Protein AF-A0A3N5LSL3-F1 (afdb_monomer)

Solvent-accessible surface area (backbone atoms only — not comparable to full-atom values): 6868 Å² total; per-residue (Å²): 138,86,82,89,80,89,82,87,78,85,76,91,86,83,80,84,69,86,73,71,85,80,78,77,79,73,72,84,70,73,90,58,75,39,97,84,76,50,77,76,65,104,60,88,40,74,45,76,45,81,63,61,72,44,38,73,90,46,54,85,79,21,33,92,95,42,24,46,51,70,36,56,83,88,49,100,47,26,48,47,56,55,47,50,56,57,54,71,69,44,84,77,53,52,80,68,46,79,46,101

pLDDT: mean 72.96, std 23.64, range [31.17, 96.38]

Secondary structure (DSSP, 8-state):
-----------------------S----------TTS-----S-B--EEE-----GGGTTT-BTTB-GGGS-SSSSS-HHHHHHHHHHTSTTB-PPEEE-

Sequence (100 aa):
MSHRSAVEHGSTSSGRGRLDPVLDGAARQPIALSADGTMTTESTLVPLILSGGFGTRLWPASRKRQPKQMLPLVDDRTMFRATIDRVAAIPGVTTPVIIG

Structure (mmCIF, N/CA/C/O backbone):
data_AF-A0A3N5LSL3-F1
#
_entry.id   AF-A0A3N5LSL3-F1
#
loop_
_atom_site.group_PDB
_atom_site.id
_atom_site.type_symbol
_atom_site.label_atom_id
_atom_site.label_alt_id
_atom_site.label_comp_id
_atom_site.label_asym_id
_atom_site.label_entity_id
_atom_site.label_seq_id
_atom_site.pdbx_PDB_ins_code
_atom_site.Cartn_x
_atom_site.Cartn_y
_atom_site.Cartn_z
_atom_site.occupancy
_atom_site.B_iso_or_equiv
_atom_site.auth_seq_id
_atom_site.auth_comp_id
_atom_site.auth_asym_id
_atom_site.auth_atom_id
_atom_site.pdbx_PDB_model_num
ATOM 1 N N . MET A 1 1 ? -15.519 60.879 42.117 1.00 39.50 1 MET A N 1
ATOM 2 C CA . MET A 1 1 ? -16.762 61.190 41.375 1.00 39.50 1 MET A CA 1
ATOM 3 C C . MET A 1 1 ? -16.515 60.750 39.936 1.00 39.50 1 MET A C 1
ATOM 5 O O . MET A 1 1 ? -15.745 61.404 39.261 1.00 39.50 1 MET A O 1
ATOM 9 N N . SER A 1 2 ? -16.739 59.486 39.582 1.00 41.75 2 SER A N 1
ATOM 10 C CA . SER A 1 2 ? -18.018 58.783 39.365 1.00 41.75 2 SER A CA 1
ATOM 11 C C . SER A 1 2 ? -18.666 59.108 38.014 1.00 41.75 2 SER A C 1
ATOM 13 O O . SER A 1 2 ? -18.796 60.275 37.669 1.00 41.75 2 SER A O 1
ATOM 15 N N . HIS A 1 3 ? -19.152 58.031 37.381 1.00 40.44 3 HIS A N 1
ATOM 16 C CA . HIS A 1 3 ? -20.009 57.891 36.189 1.00 40.44 3 HIS A CA 1
ATOM 17 C C . HIS A 1 3 ? -19.278 57.723 34.844 1.00 40.44 3 HIS A C 1
ATOM 19 O O . HIS A 1 3 ? -18.623 58.638 34.372 1.00 40.44 3 HIS A O 1
ATOM 25 N N . ARG A 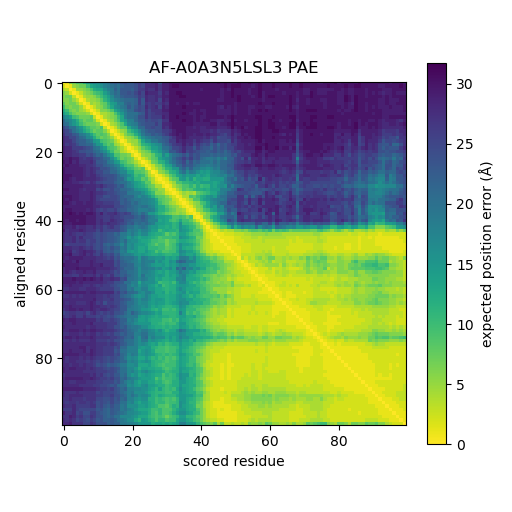1 4 ? -19.185 56.475 34.332 1.00 39.91 4 ARG A N 1
ATOM 26 C CA . ARG A 1 4 ? -20.178 55.734 33.489 1.00 39.91 4 ARG A CA 1
ATOM 27 C C . ARG A 1 4 ? -20.288 56.392 32.097 1.00 39.91 4 ARG A C 1
ATOM 29 O O . ARG A 1 4 ? -20.389 5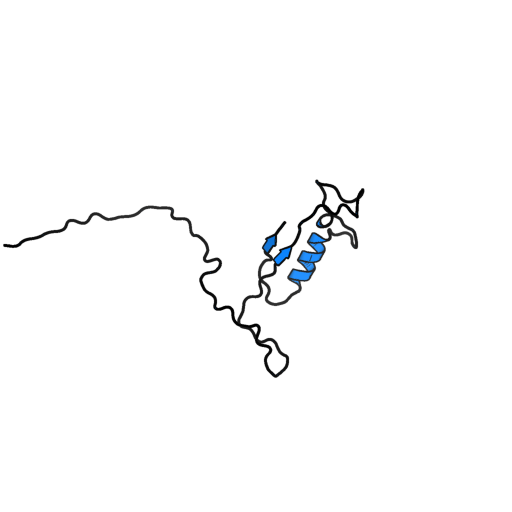7.599 32.025 1.00 39.91 4 ARG A O 1
ATOM 36 N N . SER A 1 5 ? -20.314 55.706 30.959 1.00 37.06 5 SER A N 1
ATOM 37 C CA . SER A 1 5 ? -20.893 54.401 30.656 1.00 37.06 5 SER A CA 1
ATOM 38 C C . SER A 1 5 ? -20.399 53.917 29.286 1.00 37.06 5 SER A C 1
ATOM 40 O O . SER A 1 5 ? -20.009 54.719 28.442 1.00 37.06 5 SER A O 1
ATOM 42 N N . ALA A 1 6 ? -20.475 52.606 29.081 1.00 39.41 6 ALA A N 1
ATOM 43 C CA . ALA A 1 6 ? -20.272 51.909 27.820 1.00 39.41 6 ALA A CA 1
ATOM 44 C C . ALA A 1 6 ? -21.275 52.323 26.726 1.00 39.41 6 ALA A C 1
ATOM 46 O O . ALA A 1 6 ? -22.429 52.620 27.035 1.00 39.41 6 ALA A O 1
ATOM 47 N N . VAL A 1 7 ? -20.851 52.217 25.462 1.00 46.28 7 VAL A N 1
ATOM 48 C CA . VAL A 1 7 ? -21.722 51.841 24.340 1.00 46.28 7 VAL A CA 1
ATOM 49 C C . VAL A 1 7 ? -20.980 50.806 23.501 1.00 46.28 7 VAL A C 1
ATOM 51 O O . VAL A 1 7 ? -19.925 51.069 22.929 1.00 46.28 7 VAL A O 1
ATOM 54 N N . GLU A 1 8 ? -21.551 49.609 23.496 1.00 35.12 8 GLU A N 1
ATOM 55 C CA . GLU A 1 8 ? -21.243 48.500 22.611 1.00 35.12 8 GLU A CA 1
ATOM 56 C C . GLU A 1 8 ? -21.798 48.776 21.211 1.00 35.12 8 GLU A C 1
ATOM 58 O O . GLU A 1 8 ? -22.942 49.207 21.063 1.00 35.12 8 GLU A O 1
ATOM 63 N N . HIS A 1 9 ? -21.046 48.391 20.185 1.00 38.75 9 HIS A N 1
ATOM 64 C CA . HIS A 1 9 ? -21.633 47.941 18.930 1.00 38.75 9 HIS A CA 1
ATOM 65 C C . HIS A 1 9 ? -21.028 46.579 18.573 1.00 38.75 9 HIS A C 1
ATOM 67 O O . HIS A 1 9 ? -19.848 46.471 18.243 1.00 38.75 9 HIS A O 1
ATOM 73 N N . GLY A 1 10 ? -21.863 45.535 18.661 1.00 31.17 10 GLY A N 1
ATOM 74 C CA . GLY A 1 10 ? -21.705 44.312 17.870 1.00 31.17 10 GLY A CA 1
ATOM 75 C C . GLY A 1 10 ? -21.784 44.641 16.370 1.00 31.17 10 GLY A C 1
ATOM 76 O O . GLY A 1 10 ? -22.047 45.770 15.982 1.00 31.17 10 GLY A O 1
ATOM 77 N N . SER A 1 11 ? -21.607 43.734 15.424 1.00 34.41 11 SER A N 1
ATOM 78 C CA . SER A 1 11 ? -21.692 42.285 15.435 1.00 34.41 11 SER A CA 1
ATOM 79 C C . SER A 1 11 ? -21.192 41.817 14.060 1.00 34.41 11 SER A C 1
ATOM 81 O O . SER A 1 11 ? -21.468 42.463 13.055 1.00 34.41 11 SER A O 1
ATOM 83 N N . THR A 1 12 ? -20.534 40.658 14.036 1.00 41.00 12 THR A N 1
ATOM 84 C CA . THR A 1 12 ? -20.579 39.632 12.971 1.00 41.00 12 THR A CA 1
ATOM 85 C C . THR A 1 12 ? -20.284 39.993 11.513 1.00 41.00 12 THR A C 1
ATOM 87 O O . THR A 1 12 ? -21.076 40.624 10.823 1.00 41.00 12 THR A O 1
ATOM 90 N N . SER A 1 13 ? -19.243 39.353 10.983 1.00 35.81 13 SER A N 1
ATOM 91 C CA . SER A 1 13 ? -19.257 38.424 9.830 1.00 35.81 13 SER A CA 1
ATOM 92 C C . SER A 1 13 ? -17.827 38.373 9.280 1.00 35.81 13 SER A C 1
ATOM 94 O O . SER A 1 13 ? -17.091 39.341 9.377 1.00 35.81 13 SER A O 1
ATOM 96 N N . SER A 1 14 ? -17.285 37.315 8.708 1.00 41.03 14 SER A N 1
ATOM 97 C CA . SER A 1 14 ? -17.697 35.953 8.413 1.00 41.03 14 SER A CA 1
ATOM 98 C C . SER A 1 14 ? -16.405 35.286 7.911 1.00 41.03 14 SER A C 1
ATOM 100 O O . SER A 1 14 ? -15.532 35.959 7.364 1.00 41.03 14 SER A O 1
ATOM 102 N N . GLY A 1 15 ? -16.271 33.974 8.089 1.00 42.41 15 GLY A N 1
ATOM 103 C CA . GLY A 1 15 ? -15.288 33.198 7.332 1.00 42.41 15 GLY A CA 1
ATOM 104 C C . GLY A 1 15 ? -13.961 32.900 8.025 1.00 42.41 15 GLY A C 1
ATOM 105 O O . GLY A 1 15 ? -12.928 32.850 7.365 1.00 42.41 15 GLY A O 1
ATOM 106 N N . ARG A 1 16 ? -13.955 32.611 9.332 1.00 38.94 16 ARG A N 1
ATOM 107 C CA . ARG A 1 16 ? -12.899 31.744 9.874 1.00 38.94 16 ARG A CA 1
ATOM 108 C C . ARG A 1 16 ? -13.323 30.318 9.527 1.00 38.94 16 ARG A C 1
ATOM 110 O O . ARG A 1 16 ? -14.220 29.772 10.164 1.00 38.94 16 ARG A O 1
ATOM 117 N N . GLY A 1 17 ? -12.796 29.826 8.403 1.00 35.22 17 GLY A N 1
ATOM 118 C CA . GLY A 1 17 ? -13.130 28.530 7.825 1.00 35.22 17 GLY A CA 1
ATOM 119 C C . GLY A 1 17 ? -13.168 27.459 8.900 1.00 35.22 17 GLY A C 1
ATOM 120 O O . GLY A 1 17 ? -12.347 27.471 9.805 1.00 35.22 17 GLY A O 1
ATOM 121 N N . ARG A 1 18 ? -14.162 26.580 8.820 1.00 43.69 18 ARG A N 1
ATOM 122 C CA . ARG A 1 18 ? -14.269 25.367 9.620 1.00 43.69 18 ARG A CA 1
ATOM 123 C C . ARG A 1 18 ? -13.019 24.530 9.351 1.00 43.69 18 ARG A C 1
ATOM 125 O O . ARG A 1 18 ? -12.963 23.783 8.387 1.00 43.69 18 ARG A O 1
ATOM 132 N N . LEU A 1 19 ? -11.986 24.737 10.154 1.00 36.09 19 LEU A N 1
ATOM 133 C CA . LEU A 1 19 ? -10.936 23.763 10.331 1.00 36.09 19 LEU A CA 1
ATOM 134 C C . LEU A 1 19 ? -11.596 22.606 11.068 1.00 36.09 19 LEU A C 1
ATOM 136 O O . LEU A 1 19 ? -12.006 22.734 12.222 1.00 36.09 19 LEU A O 1
ATOM 140 N N . ASP A 1 20 ? -11.829 21.536 10.312 1.00 44.00 20 ASP A N 1
ATOM 141 C CA . ASP A 1 20 ? -12.295 20.270 10.847 1.00 44.00 20 ASP A CA 1
ATOM 142 C C . ASP A 1 20 ? -11.405 19.913 12.047 1.00 44.00 20 ASP A C 1
ATOM 144 O O . ASP A 1 20 ? -10.188 20.120 11.971 1.00 44.00 20 ASP A O 1
ATOM 148 N N . PRO A 1 21 ? -11.970 19.418 13.162 1.00 41.44 21 PRO A N 1
ATOM 149 C CA . PRO A 1 21 ? -11.211 19.016 14.341 1.00 41.44 21 PRO A CA 1
ATOM 150 C C . PRO A 1 21 ? -10.448 17.721 14.036 1.00 41.44 21 PRO A C 1
ATOM 152 O O . PRO A 1 21 ? -10.735 16.646 14.556 1.00 41.44 21 PRO A O 1
ATOM 155 N N . VAL A 1 22 ? -9.474 17.810 13.139 1.00 50.72 22 VAL A N 1
ATOM 156 C CA . VAL A 1 22 ? -8.455 16.800 12.934 1.00 50.72 22 VAL A CA 1
ATOM 157 C C . VAL A 1 22 ? -7.473 17.001 14.086 1.00 50.72 22 VAL A C 1
ATOM 159 O O . VAL A 1 22 ? -6.624 17.885 14.079 1.00 50.72 22 VAL A O 1
ATOM 162 N N . LEU A 1 23 ? -7.629 16.149 15.099 1.00 51.78 23 LEU A N 1
ATOM 163 C CA . LEU A 1 23 ? -6.644 15.875 16.148 1.00 51.78 23 LEU A CA 1
ATOM 164 C C . LEU A 1 23 ? -6.567 16.892 17.301 1.00 51.78 23 LEU A C 1
ATOM 166 O O . LEU A 1 23 ? -5.470 17.257 17.718 1.00 51.78 23 LEU A O 1
ATOM 170 N N . ASP A 1 24 ? -7.704 17.274 17.890 1.00 45.91 24 ASP A N 1
ATOM 171 C CA . ASP A 1 24 ? -7.676 17.803 19.259 1.00 45.91 24 ASP A CA 1
ATOM 172 C C . ASP A 1 24 ? -7.703 16.632 20.257 1.00 45.91 24 ASP A C 1
ATOM 174 O O . ASP A 1 24 ? -8.719 15.968 20.456 1.00 45.91 24 ASP A O 1
ATOM 178 N N . GLY A 1 25 ? -6.537 16.317 20.819 1.00 47.44 25 GLY A N 1
ATOM 179 C CA . GLY A 1 25 ? -6.430 15.755 22.166 1.00 47.44 25 GLY A CA 1
ATOM 180 C C . GLY A 1 25 ? -7.066 14.396 22.475 1.00 47.44 25 GLY A C 1
ATOM 181 O O . GLY A 1 25 ? -7.240 14.105 23.657 1.00 47.44 25 GLY A O 1
ATOM 182 N N . ALA A 1 26 ? -7.379 13.535 21.498 1.00 47.94 26 ALA A N 1
ATOM 183 C CA . ALA A 1 26 ? -7.703 12.142 21.807 1.00 47.94 26 ALA A CA 1
ATOM 184 C C . ALA A 1 26 ? -6.485 11.523 22.504 1.00 47.94 26 ALA A C 1
ATOM 186 O O . ALA A 1 26 ? -5.437 11.317 21.883 1.00 47.94 26 ALA A O 1
ATOM 187 N N . ALA A 1 27 ? -6.609 11.309 23.817 1.00 44.81 27 ALA A N 1
ATOM 188 C CA . ALA A 1 27 ? -5.640 10.599 24.629 1.00 44.81 27 ALA A CA 1
ATOM 189 C C . ALA A 1 27 ? -5.119 9.415 23.813 1.00 44.81 27 ALA A C 1
ATOM 191 O O . ALA A 1 27 ? -5.914 8.642 23.279 1.00 44.81 27 ALA A O 1
ATOM 192 N N . ARG A 1 28 ? -3.795 9.318 23.653 1.00 48.44 28 ARG A N 1
ATOM 193 C CA . ARG A 1 28 ? -3.154 8.160 23.030 1.00 48.44 28 ARG A CA 1
ATOM 194 C C . ARG A 1 28 ? -3.463 6.962 23.918 1.00 48.44 28 ARG A C 1
ATOM 196 O O . ARG A 1 28 ? -2.680 6.658 24.815 1.00 48.44 28 ARG A O 1
ATOM 203 N N . GLN A 1 29 ? -4.627 6.350 23.724 1.00 53.22 29 GLN A N 1
ATOM 204 C CA . GLN A 1 29 ? -4.984 5.139 24.429 1.00 53.22 29 GLN A CA 1
ATOM 205 C C . GLN A 1 29 ? -3.934 4.116 24.005 1.00 53.22 29 GLN A C 1
ATOM 207 O O . GLN A 1 29 ? -3.754 3.898 22.799 1.00 53.22 29 GLN A O 1
ATOM 212 N N . PRO A 1 30 ? -3.163 3.554 24.950 1.00 51.81 30 PRO A N 1
ATOM 213 C CA . PRO A 1 30 ? -2.296 2.441 24.627 1.00 51.81 30 PRO A CA 1
ATOM 214 C C . PRO A 1 30 ? -3.163 1.377 23.960 1.00 51.81 30 PRO A C 1
ATOM 216 O O . PRO A 1 30 ? -4.308 1.173 24.366 1.00 51.81 30 PRO A O 1
ATOM 219 N N . ILE A 1 31 ? -2.630 0.707 22.942 1.00 60.94 31 ILE A N 1
ATOM 220 C CA . ILE A 1 31 ? -3.282 -0.462 22.355 1.00 60.94 31 ILE A CA 1
ATOM 221 C C . ILE A 1 31 ? -3.242 -1.544 23.442 1.00 60.94 31 ILE A C 1
ATOM 223 O O . ILE A 1 31 ? -2.272 -2.291 23.557 1.00 60.94 31 ILE A O 1
ATOM 227 N N . ALA A 1 32 ? -4.225 -1.531 24.339 1.00 51.59 32 ALA A N 1
ATOM 228 C CA . ALA A 1 32 ? -4.308 -2.463 25.444 1.00 51.59 32 ALA A CA 1
ATOM 229 C C . ALA A 1 32 ? -4.754 -3.808 24.871 1.00 51.59 32 ALA A C 1
ATOM 231 O O . ALA A 1 32 ? -5.861 -3.945 24.350 1.00 51.59 32 ALA A O 1
ATOM 232 N N . LEU A 1 33 ? -3.865 -4.796 24.933 1.00 52.75 33 LEU A N 1
ATOM 233 C CA . LEU A 1 33 ? -4.225 -6.185 24.699 1.00 52.75 33 LEU A CA 1
ATOM 234 C C . LEU A 1 33 ? -5.041 -6.645 25.916 1.00 52.75 33 LEU A C 1
ATOM 236 O O . LEU A 1 33 ? -4.477 -6.788 27.002 1.00 52.75 33 LEU A O 1
ATOM 240 N N . SER A 1 34 ? -6.358 -6.823 25.770 1.00 55.97 34 SER A N 1
ATOM 241 C CA . SER A 1 34 ? -7.176 -7.386 26.852 1.00 55.97 34 SER A CA 1
ATOM 242 C C . SER A 1 34 ? -6.712 -8.817 27.149 1.00 55.97 34 SER A C 1
ATOM 244 O O . SER A 1 34 ? -6.284 -9.531 26.240 1.00 55.97 34 SER A O 1
ATOM 246 N N . ALA A 1 35 ? -6.786 -9.231 28.419 1.00 58.06 35 ALA A N 1
ATOM 247 C CA . ALA A 1 35 ? -6.250 -10.504 28.923 1.00 58.06 35 ALA A CA 1
ATOM 248 C C . ALA A 1 35 ? -6.740 -11.752 28.155 1.00 58.06 35 ALA A C 1
ATOM 250 O O . ALA A 1 35 ? -6.047 -12.766 28.130 1.00 58.06 35 ALA A O 1
ATOM 251 N N . ASP A 1 36 ? -7.878 -11.639 27.467 1.00 65.12 36 ASP A N 1
ATOM 252 C CA . ASP A 1 36 ? -8.523 -12.711 26.703 1.00 65.12 36 ASP A CA 1
ATOM 253 C C . ASP A 1 36 ? -8.031 -12.799 25.240 1.00 65.12 36 ASP A C 1
ATOM 255 O O . ASP A 1 36 ? -8.576 -13.546 24.430 1.00 65.12 36 ASP A O 1
ATOM 259 N N . GLY A 1 37 ? -7.019 -12.010 24.857 1.00 59.66 37 GLY A N 1
ATOM 260 C CA . GLY A 1 37 ? -6.482 -11.962 23.490 1.00 59.66 37 GLY A CA 1
ATOM 261 C C . GLY A 1 37 ? -7.356 -11.192 22.490 1.00 59.66 37 GLY A C 1
ATOM 262 O O . GLY A 1 37 ? -6.969 -11.023 21.334 1.00 59.66 37 GLY A O 1
ATOM 263 N N . THR A 1 38 ? -8.511 -10.679 22.920 1.00 51.56 38 THR A N 1
ATOM 264 C CA . THR A 1 38 ? -9.387 -9.818 22.118 1.00 51.56 38 THR A CA 1
ATOM 265 C C . THR A 1 38 ? -8.992 -8.349 22.259 1.00 51.56 38 THR A C 1
ATOM 267 O O . THR A 1 38 ? -9.028 -7.793 23.354 1.00 51.56 38 THR A O 1
ATOM 270 N N . MET A 1 39 ? -8.662 -7.682 21.151 1.00 49.88 39 MET A N 1
ATOM 271 C CA . MET A 1 39 ? -8.513 -6.223 21.115 1.00 49.88 39 MET A CA 1
ATOM 272 C C . MET A 1 39 ? -9.894 -5.557 21.194 1.00 49.88 39 MET A C 1
ATOM 274 O O . MET A 1 39 ? -10.559 -5.368 20.179 1.00 49.88 39 MET A O 1
ATOM 278 N N . THR A 1 40 ? -10.340 -5.195 22.395 1.00 49.88 40 THR A N 1
ATOM 279 C CA . THR A 1 40 ? -11.471 -4.277 22.578 1.00 49.88 40 THR A CA 1
ATOM 280 C C . THR A 1 40 ? -10.917 -2.865 22.651 1.00 49.88 40 THR A C 1
ATOM 282 O O . THR A 1 40 ? -10.293 -2.492 23.644 1.00 49.88 40 THR A O 1
ATOM 285 N N . THR A 1 41 ? -11.101 -2.070 21.602 1.00 55.34 41 THR A N 1
ATOM 286 C CA . THR A 1 41 ? -10.738 -0.656 21.648 1.00 55.34 41 THR A CA 1
ATOM 287 C C . THR A 1 41 ? -11.877 0.168 21.068 1.00 55.34 41 THR A C 1
ATOM 289 O O . THR A 1 41 ? -12.153 0.097 19.876 1.00 55.34 41 THR A O 1
ATOM 292 N N . GLU A 1 42 ? -12.510 0.984 21.912 1.00 64.62 42 GLU A N 1
ATOM 293 C CA . GLU A 1 42 ? -13.266 2.179 21.508 1.00 64.62 42 GLU A CA 1
ATOM 294 C C . GLU A 1 42 ? -12.274 3.204 20.923 1.00 64.62 42 GLU A C 1
ATOM 296 O O . GLU A 1 42 ? -11.995 4.260 21.491 1.00 64.62 42 GLU A O 1
ATOM 301 N N . SER A 1 43 ? -11.581 2.838 19.847 1.00 70.44 43 SER A N 1
ATOM 302 C CA . SER A 1 43 ? -10.628 3.702 19.160 1.00 70.44 43 SER A CA 1
ATOM 303 C C . SER A 1 43 ? -10.752 3.493 17.671 1.00 70.44 43 SER A C 1
ATOM 305 O O . SER A 1 43 ? -10.586 2.395 17.145 1.00 70.44 43 SER A O 1
ATOM 307 N N . THR A 1 44 ? -11.039 4.598 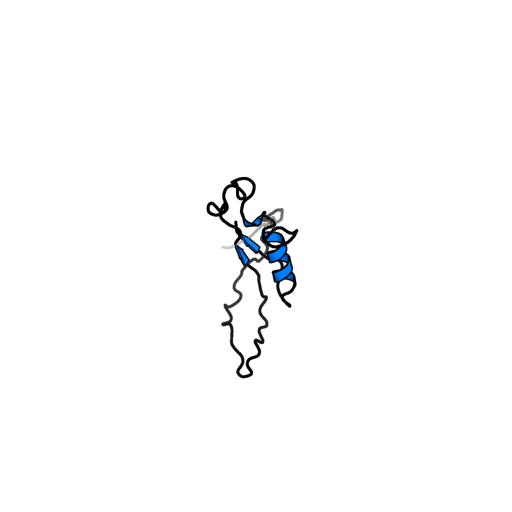17.001 1.00 85.50 44 THR A N 1
ATOM 308 C CA . THR A 1 44 ? -11.136 4.699 15.556 1.00 85.50 44 THR A CA 1
ATOM 309 C C . THR A 1 44 ? -9.836 4.241 14.895 1.00 85.50 44 THR A C 1
ATOM 311 O O . THR A 1 44 ? -8.775 4.826 15.123 1.00 85.50 44 THR A O 1
ATOM 314 N N . LEU A 1 45 ? -9.913 3.215 14.045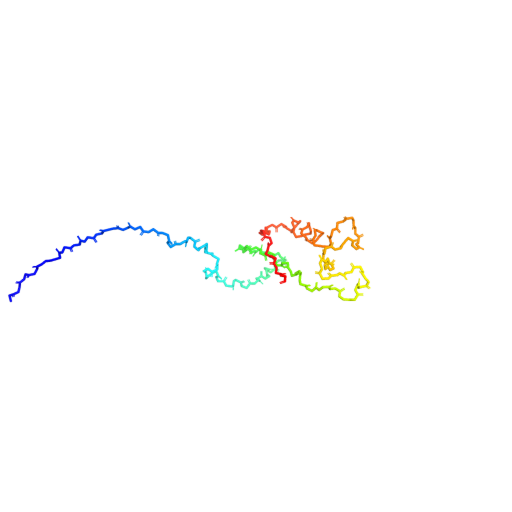 1.00 90.00 45 LEU A N 1
ATOM 315 C CA . LEU A 1 45 ? -8.768 2.712 13.290 1.00 90.00 45 LEU A CA 1
ATOM 316 C C . LEU A 1 45 ? -8.611 3.515 11.991 1.00 90.00 45 LEU A C 1
ATOM 318 O O . LEU A 1 45 ? -9.444 3.420 11.092 1.00 90.00 45 LEU A O 1
ATOM 322 N N . VAL A 1 46 ? -7.540 4.305 11.880 1.00 94.25 46 VAL A N 1
ATOM 323 C CA . VAL A 1 46 ? -7.284 5.171 10.713 1.00 94.25 46 VAL A CA 1
ATOM 324 C C . VAL A 1 46 ? -6.177 4.577 9.834 1.00 94.25 46 VAL A C 1
ATOM 326 O O . VAL A 1 46 ? -5.019 4.552 10.258 1.00 94.25 46 VAL A O 1
ATOM 329 N N . PRO A 1 47 ? -6.473 4.109 8.605 1.00 95.44 47 PRO A N 1
ATOM 330 C CA . PRO A 1 47 ? -5.453 3.555 7.721 1.00 95.44 47 PRO A CA 1
ATOM 331 C C . PRO A 1 47 ? -4.563 4.638 7.109 1.00 95.44 47 PRO A C 1
ATOM 333 O O . PRO A 1 47 ? -5.054 5.654 6.615 1.00 95.44 47 PRO A O 1
ATOM 336 N N . LEU A 1 48 ? -3.259 4.364 7.046 1.00 96.12 48 LEU A N 1
ATOM 337 C CA . LEU A 1 48 ? -2.273 5.204 6.368 1.00 96.12 48 LEU A CA 1
ATOM 338 C C . LEU A 1 48 ? -1.636 4.434 5.206 1.00 96.12 48 LEU A C 1
ATOM 340 O O . LEU A 1 48 ? -0.910 3.463 5.419 1.00 96.12 48 LEU A O 1
ATOM 344 N N . ILE A 1 49 ? -1.893 4.864 3.970 1.00 95.50 49 ILE A N 1
ATOM 345 C CA . ILE A 1 49 ? -1.319 4.257 2.765 1.00 95.50 49 ILE A CA 1
ATOM 346 C C . ILE A 1 49 ? -0.124 5.093 2.308 1.00 95.50 49 ILE A C 1
ATOM 348 O O . ILE A 1 49 ? -0.276 6.195 1.783 1.00 95.50 49 ILE A O 1
ATOM 352 N N . LEU A 1 50 ? 1.076 4.536 2.471 1.00 94.50 50 LEU A N 1
ATOM 353 C CA . LEU A 1 50 ? 2.318 5.122 1.970 1.00 94.50 50 LEU A CA 1
ATOM 354 C C . LEU A 1 50 ? 2.532 4.703 0.508 1.00 94.50 50 LEU A C 1
ATOM 356 O O . LEU A 1 50 ? 2.730 3.528 0.201 1.00 94.50 50 LEU A O 1
ATOM 360 N N . SER A 1 51 ? 2.494 5.670 -0.399 1.00 90.88 51 SER A N 1
ATOM 361 C CA . SER A 1 51 ? 2.469 5.479 -1.855 1.00 90.88 51 SER A CA 1
ATOM 362 C C . SER A 1 51 ? 3.587 6.232 -2.591 1.00 90.88 51 SER A C 1
ATOM 364 O O . SER A 1 51 ? 3.441 6.596 -3.756 1.00 90.88 51 SER A O 1
ATOM 366 N N . GLY A 1 52 ? 4.726 6.427 -1.924 1.00 87.12 52 GLY A N 1
ATOM 367 C CA . GLY A 1 52 ? 5.884 7.127 -2.478 1.00 87.12 52 GLY A CA 1
ATOM 368 C C . GLY A 1 52 ? 6.828 6.270 -3.334 1.00 87.12 52 GLY A C 1
ATOM 369 O O . GLY A 1 52 ? 6.865 5.035 -3.271 1.00 87.12 52 GLY A O 1
ATOM 370 N N . GLY A 1 53 ? 7.664 6.967 -4.108 1.00 87.31 53 GLY A N 1
ATOM 371 C CA . GLY A 1 53 ? 8.768 6.403 -4.890 1.00 87.31 53 GLY A CA 1
ATOM 372 C C . GLY A 1 53 ? 8.408 5.989 -6.323 1.00 87.31 53 GLY A C 1
ATOM 373 O O . GLY A 1 53 ? 7.310 5.530 -6.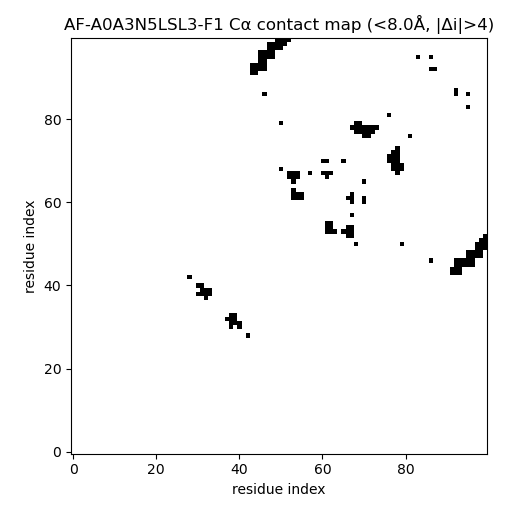622 1.00 87.31 53 GLY A O 1
ATOM 374 N N . PHE A 1 54 ? 9.384 6.110 -7.230 1.00 84.56 54 PHE A N 1
ATOM 375 C CA . PHE A 1 54 ? 9.208 5.839 -8.667 1.00 84.56 54 PHE A CA 1
ATOM 376 C C . PHE A 1 54 ? 9.567 4.414 -9.098 1.00 84.56 54 PHE A C 1
ATOM 378 O O . PHE A 1 54 ? 9.569 4.133 -10.291 1.00 84.56 54 PHE A O 1
ATOM 385 N N . GLY A 1 55 ? 9.914 3.515 -8.171 1.00 85.94 55 GLY A N 1
ATOM 386 C CA . GLY A 1 55 ? 10.187 2.108 -8.488 1.00 85.94 55 GLY A CA 1
ATOM 387 C C . GLY A 1 55 ? 11.321 1.881 -9.496 1.00 85.94 55 GLY A C 1
ATOM 388 O O . GLY A 1 55 ? 11.138 1.136 -10.450 1.00 85.94 55 GLY A O 1
ATOM 389 N N . THR A 1 56 ? 12.495 2.492 -9.298 1.00 89.00 56 THR A N 1
ATOM 390 C CA . THR A 1 56 ? 13.625 2.426 -10.254 1.00 89.00 56 THR A CA 1
ATOM 391 C C . THR A 1 56 ? 14.128 1.010 -10.548 1.00 89.00 56 THR A C 1
ATOM 393 O O . THR A 1 56 ? 14.618 0.760 -11.642 1.00 89.00 56 THR A O 1
ATOM 396 N N . ARG A 1 57 ? 13.949 0.064 -9.617 1.00 93.12 57 ARG A N 1
ATOM 397 C CA . ARG A 1 57 ? 14.275 -1.363 -9.810 1.00 93.12 57 ARG A CA 1
ATOM 398 C C . ARG A 1 57 ? 13.368 -2.076 -10.818 1.00 93.12 57 ARG A C 1
ATOM 400 O O . ARG A 1 57 ? 13.732 -3.135 -11.303 1.00 93.12 57 ARG A O 1
ATOM 407 N N . LEU A 1 58 ? 12.195 -1.511 -11.103 1.00 91.31 58 LEU A N 1
ATOM 408 C CA . LEU A 1 58 ? 11.226 -2.033 -12.070 1.00 91.31 58 LEU A CA 1
ATOM 409 C C . LEU A 1 58 ? 11.272 -1.263 -13.391 1.00 91.31 58 LEU A C 1
ATOM 411 O O . LEU A 1 58 ? 10.339 -1.322 -14.185 1.00 91.31 58 LEU A O 1
ATOM 415 N N . TRP A 1 59 ? 12.328 -0.494 -13.637 1.00 90.19 59 TRP A N 1
ATOM 416 C CA . TRP A 1 59 ? 12.564 0.063 -14.960 1.00 90.19 59 TRP A CA 1
ATOM 417 C C . TRP A 1 59 ? 12.787 -1.092 -15.960 1.00 90.19 59 TRP A C 1
ATOM 419 O O . TRP A 1 59 ? 13.492 -2.037 -15.613 1.00 90.19 59 TRP A O 1
ATOM 429 N N . PRO A 1 60 ? 12.216 -1.071 -17.179 1.00 91.81 60 PRO A N 1
ATOM 430 C CA . PRO A 1 60 ? 11.534 0.040 -17.845 1.00 91.81 60 PRO A CA 1
ATOM 431 C C . PRO A 1 60 ? 10.039 0.178 -17.544 1.00 91.81 60 PRO A C 1
ATOM 433 O O . PRO A 1 60 ? 9.448 1.162 -17.994 1.00 91.81 60 PRO A O 1
ATOM 436 N N . ALA A 1 61 ? 9.435 -0.777 -16.840 1.00 90.31 61 ALA A N 1
ATOM 437 C CA . ALA A 1 61 ? 8.000 -0.786 -16.570 1.00 90.31 61 ALA A CA 1
ATOM 438 C C . ALA A 1 61 ? 7.576 0.412 -15.706 1.00 90.31 61 ALA A C 1
ATOM 440 O O . ALA A 1 61 ? 6.587 1.072 -16.003 1.00 90.31 61 ALA A O 1
ATOM 441 N N . SER A 1 62 ? 8.361 0.753 -14.681 1.00 93.94 62 SER A N 1
ATOM 442 C CA . SER A 1 62 ? 8.106 1.928 -13.845 1.00 93.94 62 SER A CA 1
ATOM 443 C C . SER A 1 62 ? 8.769 3.188 -14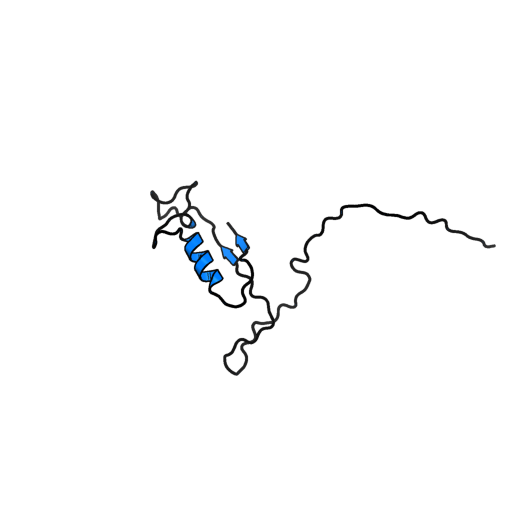.405 1.00 93.94 62 SER A C 1
ATOM 445 O O . SER A 1 62 ? 9.948 3.192 -14.779 1.00 93.94 62 SER A O 1
ATOM 447 N N . ARG A 1 63 ? 8.018 4.293 -14.441 1.00 92.75 63 ARG A N 1
ATOM 448 C CA . ARG A 1 63 ? 8.444 5.605 -14.962 1.00 92.75 63 ARG A CA 1
ATOM 449 C C . ARG A 1 63 ? 8.039 6.720 -14.006 1.00 92.75 63 ARG A C 1
ATOM 451 O O . ARG A 1 63 ? 7.144 6.550 -13.192 1.00 92.75 63 ARG A O 1
ATOM 458 N N . LYS A 1 64 ? 8.628 7.915 -14.154 1.00 88.44 64 LYS A N 1
ATOM 459 C CA . LYS A 1 64 ? 8.230 9.096 -13.356 1.00 88.44 64 LYS A CA 1
ATOM 460 C C . LYS A 1 64 ? 6.721 9.379 -13.429 1.00 88.44 64 LYS A C 1
ATOM 462 O O . LYS A 1 64 ? 6.122 9.711 -12.419 1.00 88.44 64 LYS A O 1
ATOM 467 N N . ARG A 1 65 ? 6.121 9.222 -14.618 1.00 88.69 65 ARG A N 1
ATOM 468 C CA . ARG A 1 65 ? 4.678 9.410 -14.861 1.00 88.69 65 ARG A CA 1
ATOM 469 C C . ARG A 1 65 ? 3.817 8.191 -14.507 1.00 88.69 65 ARG A C 1
ATOM 471 O O . ARG A 1 65 ? 2.606 8.324 -14.432 1.00 88.69 65 ARG A O 1
ATOM 478 N N . GLN A 1 66 ? 4.429 7.027 -14.300 1.00 92.00 66 GLN A N 1
ATOM 479 C CA . GLN A 1 66 ? 3.738 5.782 -13.968 1.00 92.00 66 GLN A CA 1
ATOM 480 C C . GLN A 1 66 ? 4.581 4.998 -12.949 1.00 92.00 66 GLN A C 1
ATOM 482 O O . GLN A 1 66 ? 5.329 4.092 -13.323 1.00 92.00 66 GLN A O 1
ATOM 487 N N . PRO A 1 67 ? 4.558 5.417 -11.671 1.00 94.25 67 PRO A N 1
ATOM 488 C CA . PRO A 1 67 ? 5.344 4.777 -10.626 1.00 94.25 67 PRO A CA 1
ATOM 489 C C . PRO A 1 67 ? 4.793 3.387 -10.276 1.00 94.25 67 PRO A C 1
ATOM 491 O O . PRO A 1 67 ? 3.648 3.068 -10.592 1.00 94.25 67 PRO A O 1
ATOM 494 N N . LYS A 1 68 ? 5.592 2.564 -9.584 1.00 94.38 68 LYS A N 1
ATOM 495 C CA . LYS A 1 68 ? 5.310 1.134 -9.333 1.00 94.38 68 LYS A CA 1
ATOM 496 C C . LYS A 1 68 ? 3.898 0.843 -8.814 1.00 94.38 68 LYS A C 1
ATOM 498 O O . LYS A 1 68 ? 3.291 -0.142 -9.210 1.00 94.38 68 LYS A O 1
ATOM 503 N N . GLN A 1 69 ? 3.368 1.697 -7.940 1.00 94.12 69 GLN A N 1
ATOM 504 C CA . GLN A 1 69 ? 2.054 1.520 -7.327 1.00 94.12 69 GLN A CA 1
ATOM 505 C C . GLN A 1 69 ? 0.907 1.654 -8.341 1.00 94.12 69 GLN A C 1
ATOM 507 O O . GLN A 1 69 ? -0.178 1.137 -8.098 1.00 94.12 69 GLN A O 1
ATOM 512 N N . MET A 1 70 ? 1.151 2.295 -9.488 1.00 95.06 70 MET A N 1
ATOM 513 C CA . MET A 1 70 ? 0.213 2.438 -10.608 1.00 95.06 70 MET A CA 1
ATOM 514 C C . MET A 1 70 ? 0.342 1.316 -11.651 1.00 95.06 70 MET A C 1
ATOM 516 O O . MET A 1 70 ? -0.330 1.370 -12.678 1.00 95.06 70 MET A O 1
ATOM 520 N N . LEU A 1 71 ? 1.202 0.318 -11.425 1.00 93.50 71 LEU A N 1
ATOM 521 C CA . LEU A 1 71 ? 1.386 -0.806 -12.343 1.00 93.50 71 LEU A CA 1
ATOM 522 C C . LEU A 1 71 ? 0.536 -2.018 -11.915 1.00 93.50 71 LEU A C 1
ATOM 524 O O . LEU A 1 71 ? 0.490 -2.318 -10.716 1.00 93.50 71 LEU A O 1
ATOM 528 N N . PRO A 1 72 ? -0.104 -2.725 -12.865 1.00 94.00 72 PRO A N 1
ATOM 529 C CA . PRO A 1 72 ? -0.743 -4.019 -12.633 1.00 94.00 72 PRO A CA 1
ATOM 530 C C . PRO A 1 72 ? 0.300 -5.143 -12.695 1.00 94.00 72 PRO A C 1
ATOM 532 O O . PRO A 1 72 ? 0.543 -5.734 -13.741 1.00 94.00 72 PRO A O 1
ATOM 535 N N . LEU A 1 73 ? 1.021 -5.358 -11.589 1.00 91.19 73 LEU A N 1
ATOM 536 C CA . LEU A 1 73 ? 2.153 -6.301 -11.547 1.00 91.19 73 LEU A CA 1
ATOM 537 C C . LEU A 1 73 ? 1.769 -7.721 -11.121 1.00 91.19 73 LEU A C 1
ATOM 539 O O . LEU A 1 73 ? 2.530 -8.648 -11.380 1.00 91.19 73 LEU A O 1
ATOM 543 N N . VAL A 1 74 ? 0.653 -7.873 -10.410 1.00 89.38 74 VAL A N 1
ATOM 544 C CA . VAL A 1 74 ? 0.221 -9.149 -9.813 1.00 89.38 74 VAL A CA 1
ATOM 545 C C . VAL A 1 74 ? -1.113 -9.588 -10.407 1.00 89.38 74 VAL A C 1
ATOM 547 O O . VAL A 1 74 ? -1.287 -10.757 -10.730 1.00 89.38 74 VAL A O 1
ATOM 550 N N . ASP A 1 75 ? -2.033 -8.645 -10.570 1.00 87.50 75 ASP A N 1
ATOM 551 C CA . ASP A 1 75 ? -3.374 -8.822 -11.111 1.00 87.50 75 ASP A CA 1
ATOM 552 C C . ASP A 1 75 ? -3.719 -7.685 -12.088 1.00 87.50 75 ASP A C 1
ATOM 554 O O . ASP A 1 75 ? -2.928 -6.764 -12.292 1.00 87.50 75 ASP A O 1
ATOM 558 N N . ASP A 1 76 ? -4.918 -7.719 -12.676 1.00 94.19 76 ASP A N 1
ATOM 559 C CA . ASP A 1 76 ? -5.387 -6.719 -13.656 1.00 94.19 76 ASP A CA 1
ATOM 560 C C . ASP A 1 76 ? -5.569 -5.306 -13.064 1.00 94.19 76 ASP A C 1
ATOM 562 O O . ASP A 1 76 ? -5.872 -4.340 -13.769 1.00 94.19 76 ASP A O 1
ATOM 566 N N . ARG A 1 77 ? -5.394 -5.162 -11.747 1.00 95.81 77 ARG A N 1
ATOM 567 C CA . ARG A 1 77 ? -5.517 -3.906 -11.007 1.00 95.81 77 ARG A CA 1
ATOM 568 C C . ARG A 1 77 ? -4.146 -3.352 -10.668 1.00 95.81 77 ARG A C 1
ATOM 570 O O . ARG A 1 77 ? -3.188 -4.077 -10.438 1.00 95.81 77 ARG A O 1
ATOM 577 N N . THR A 1 78 ? -4.064 -2.031 -10.540 1.00 96.06 78 THR A N 1
ATOM 578 C CA . THR A 1 78 ? -2.851 -1.409 -10.006 1.00 96.06 78 THR A CA 1
ATOM 579 C C . THR A 1 78 ? -2.594 -1.881 -8.574 1.00 96.06 78 THR A C 1
ATOM 581 O O . THR A 1 78 ? -3.528 -2.057 -7.787 1.00 96.06 78 THR A O 1
ATOM 584 N N . MET A 1 79 ? -1.324 -2.006 -8.192 1.00 94.25 79 MET A N 1
ATOM 585 C CA . MET A 1 79 ? -0.933 -2.336 -6.811 1.00 94.25 79 MET A CA 1
ATOM 586 C C . MET A 1 79 ? -1.575 -1.399 -5.768 1.00 94.25 79 MET A C 1
ATOM 588 O O . MET A 1 79 ? -1.901 -1.813 -4.652 1.00 94.25 79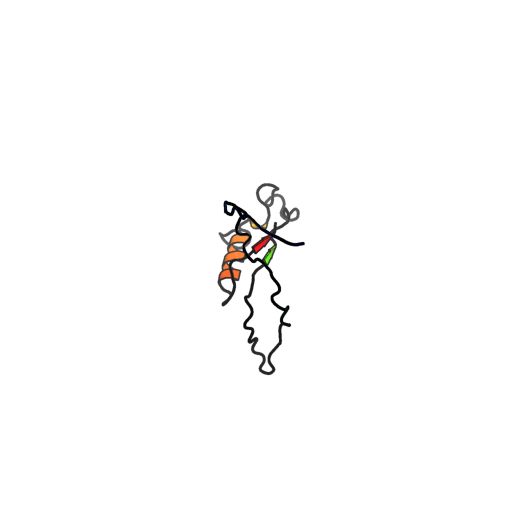 MET A O 1
ATOM 592 N N . PHE A 1 80 ? -1.774 -0.127 -6.122 1.00 95.44 80 PHE A N 1
ATOM 593 C CA . PHE A 1 80 ? -2.474 0.848 -5.293 1.00 95.44 80 PHE A CA 1
ATOM 594 C C . PHE A 1 80 ? -3.950 0.491 -5.114 1.00 95.44 80 PHE A C 1
ATOM 596 O O . PHE A 1 80 ? -4.432 0.461 -3.982 1.00 95.44 80 PHE A O 1
ATOM 603 N N . ARG A 1 81 ? -4.651 0.146 -6.202 1.00 95.56 81 ARG A N 1
ATOM 604 C CA . ARG A 1 81 ? -6.048 -0.294 -6.135 1.00 95.56 81 ARG A CA 1
ATOM 605 C C . ARG A 1 81 ? -6.187 -1.570 -5.309 1.00 95.56 81 ARG A C 1
ATOM 607 O O . ARG A 1 81 ? -7.017 -1.607 -4.408 1.00 95.56 81 ARG A O 1
ATOM 614 N N . ALA A 1 82 ? -5.322 -2.555 -5.537 1.00 95.94 82 ALA A N 1
ATOM 615 C CA . ALA A 1 82 ? -5.289 -3.776 -4.737 1.00 95.94 82 ALA A CA 1
ATOM 616 C C . ALA A 1 82 ? -5.017 -3.493 -3.244 1.00 95.94 82 ALA A C 1
ATOM 618 O O . ALA A 1 82 ? -5.499 -4.203 -2.365 1.00 95.94 82 ALA A O 1
ATOM 619 N N . THR A 1 83 ? -4.258 -2.442 -2.919 1.00 95.50 83 THR A N 1
ATOM 620 C CA . THR A 1 83 ? -4.027 -2.022 -1.526 1.00 95.50 83 THR A CA 1
ATOM 621 C C . THR A 1 83 ? -5.259 -1.364 -0.912 1.00 95.50 83 THR A C 1
ATOM 623 O O . THR A 1 83 ? -5.596 -1.690 0.222 1.00 95.50 83 THR A O 1
ATOM 626 N N . ILE A 1 84 ? -5.965 -0.510 -1.657 1.00 96.00 84 ILE A N 1
ATOM 627 C CA . ILE A 1 84 ? -7.244 0.066 -1.216 1.00 96.00 84 ILE A CA 1
ATOM 628 C C . ILE A 1 84 ? -8.269 -1.037 -0.946 1.00 96.00 84 ILE A C 1
ATOM 630 O O . ILE A 1 84 ? -8.890 -1.030 0.112 1.00 96.00 84 ILE A O 1
ATOM 634 N N . ASP A 1 85 ? -8.407 -2.002 -1.860 1.00 95.44 85 ASP A N 1
ATOM 635 C CA . ASP A 1 85 ? -9.370 -3.099 -1.714 1.00 95.44 85 ASP A CA 1
ATOM 636 C C . ASP A 1 85 ? -9.069 -3.942 -0.456 1.00 95.44 85 ASP A C 1
ATOM 638 O O . ASP A 1 85 ? -9.983 -4.307 0.281 1.00 95.44 85 ASP A O 1
ATOM 642 N N . ARG A 1 86 ? -7.784 -4.187 -0.149 1.00 95.50 86 ARG A N 1
ATOM 643 C CA . ARG A 1 86 ? -7.373 -4.866 1.096 1.00 95.50 86 ARG A CA 1
ATOM 644 C C . ARG A 1 86 ? -7.705 -4.060 2.349 1.00 95.50 86 ARG A C 1
ATOM 646 O O . ARG A 1 86 ? -8.135 -4.647 3.333 1.00 95.50 86 ARG A O 1
ATOM 653 N N . VAL A 1 87 ? -7.503 -2.742 2.327 1.00 96.38 87 VAL A N 1
ATOM 654 C CA . VAL A 1 87 ? -7.826 -1.874 3.471 1.00 96.38 87 VAL A CA 1
ATOM 655 C C . VAL A 1 87 ? -9.336 -1.805 3.695 1.00 96.38 87 VAL A C 1
ATOM 657 O O . VAL A 1 87 ? -9.777 -1.896 4.833 1.00 96.38 87 VAL A O 1
ATOM 660 N N . ALA A 1 88 ? -10.129 -1.716 2.625 1.00 94.12 88 ALA A N 1
ATOM 661 C CA . ALA A 1 88 ? -11.590 -1.687 2.704 1.00 94.12 88 ALA A CA 1
ATOM 662 C C . ALA A 1 88 ? -12.196 -2.971 3.300 1.00 94.12 88 ALA A C 1
ATOM 664 O O . ALA A 1 88 ? -13.306 -2.938 3.823 1.00 94.12 88 ALA A O 1
ATOM 665 N N . ALA A 1 89 ? -11.473 -4.093 3.240 1.00 96.19 89 ALA A N 1
ATOM 666 C CA . ALA A 1 89 ? -11.891 -5.354 3.843 1.00 96.19 89 ALA A CA 1
ATOM 667 C C . ALA A 1 89 ? -11.646 -5.426 5.365 1.00 96.19 89 ALA A C 1
ATOM 669 O O . ALA A 1 89 ? -12.071 -6.394 5.994 1.00 96.19 89 ALA A O 1
ATOM 670 N N . ILE A 1 90 ? -10.962 -4.443 5.965 1.00 94.62 90 ILE A N 1
ATOM 671 C CA . ILE A 1 90 ? -10.697 -4.409 7.408 1.00 94.62 90 ILE A CA 1
ATOM 672 C C . ILE A 1 90 ? -11.924 -3.816 8.122 1.00 94.62 90 ILE A C 1
ATOM 674 O O . ILE A 1 90 ? -12.279 -2.666 7.862 1.00 94.62 90 ILE A O 1
ATOM 678 N N . PRO A 1 91 ? -12.581 -4.546 9.041 1.00 92.12 91 PRO A N 1
ATOM 679 C CA . PRO A 1 91 ? -13.720 -4.011 9.780 1.00 92.12 91 PRO A CA 1
ATOM 680 C C . PRO A 1 91 ? -13.327 -2.821 10.664 1.00 92.12 91 PRO A C 1
ATOM 682 O O . PRO A 1 91 ? -12.277 -2.833 11.302 1.00 92.12 91 PRO A O 1
ATOM 685 N N . GLY A 1 92 ? -14.193 -1.808 10.734 1.00 90.25 92 GLY A N 1
ATOM 686 C CA . GLY A 1 92 ? -14.030 -0.682 11.662 1.00 90.25 92 GLY A CA 1
ATOM 687 C C . GLY A 1 92 ? -12.949 0.337 11.285 1.00 90.25 92 GLY A C 1
ATOM 688 O O . GLY A 1 92 ? -12.613 1.184 12.111 1.00 90.25 92 GLY A O 1
ATOM 689 N N . VAL A 1 93 ? -12.406 0.286 10.062 1.00 93.12 93 VAL A N 1
ATOM 690 C CA . VAL A 1 93 ? -11.488 1.324 9.571 1.00 93.12 93 VAL A CA 1
ATOM 691 C C . VAL A 1 93 ? -12.219 2.541 9.021 1.00 93.12 93 VAL A C 1
ATOM 693 O O . VAL A 1 93 ? -13.300 2.436 8.442 1.00 93.12 93 VAL A O 1
ATOM 696 N N . THR A 1 94 ? -11.589 3.705 9.133 1.00 94.25 94 THR A N 1
ATOM 697 C CA . THR A 1 94 ? -12.027 4.918 8.434 1.00 94.25 94 THR A CA 1
ATOM 698 C C . THR A 1 94 ? -11.527 4.962 6.992 1.00 94.25 94 THR A C 1
ATOM 700 O O . THR A 1 94 ? -10.727 4.134 6.552 1.00 94.25 94 THR A O 1
ATOM 703 N N . THR A 1 95 ? -11.932 6.008 6.266 1.00 94.44 95 THR A N 1
ATOM 704 C CA . THR A 1 95 ? -11.334 6.370 4.979 1.00 94.44 95 THR A CA 1
ATOM 705 C C . THR A 1 95 ? -9.805 6.445 5.096 1.00 94.44 95 THR A C 1
ATOM 707 O O . THR A 1 95 ? -9.308 7.114 6.008 1.00 94.44 95 THR A O 1
ATOM 710 N N . PRO A 1 96 ? -9.050 5.785 4.198 1.00 94.69 96 PRO A N 1
ATOM 711 C CA . PRO A 1 96 ? -7.595 5.817 4.233 1.00 94.69 96 PRO A CA 1
ATOM 712 C C . PRO A 1 96 ? -7.037 7.211 3.954 1.00 94.69 96 PRO A C 1
ATOM 714 O O . PRO A 1 96 ? -7.489 7.901 3.038 1.00 94.69 96 PRO A O 1
ATOM 717 N N . VAL A 1 97 ? -5.983 7.580 4.676 1.00 96.25 97 VAL A N 1
ATOM 718 C CA . VAL A 1 97 ? -5.142 8.736 4.353 1.00 96.25 97 VAL A CA 1
ATOM 719 C C . VAL A 1 97 ? -3.999 8.267 3.458 1.00 96.25 97 VAL A C 1
ATOM 721 O O . VAL A 1 97 ? -3.306 7.301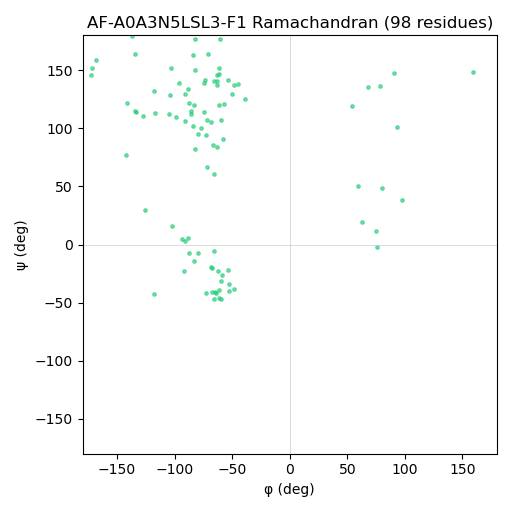 3.776 1.00 96.25 97 VAL A O 1
ATOM 724 N N . ILE A 1 98 ? -3.791 8.944 2.330 1.00 95.38 98 ILE A N 1
ATOM 725 C CA . ILE A 1 98 ? -2.738 8.609 1.364 1.00 95.38 98 ILE A CA 1
ATOM 726 C C . ILE A 1 98 ? -1.599 9.618 1.500 1.00 95.38 98 ILE A C 1
ATOM 728 O O . ILE A 1 98 ? -1.827 10.824 1.442 1.00 95.38 98 ILE A O 1
ATOM 732 N N . ILE A 1 99 ? -0.371 9.120 1.642 1.00 94.44 99 ILE A N 1
ATOM 733 C CA . ILE A 1 99 ? 0.861 9.920 1.636 1.00 94.44 99 ILE A CA 1
ATOM 734 C C . ILE A 1 99 ? 1.708 9.455 0.450 1.00 94.44 99 ILE A C 1
ATOM 736 O O . ILE A 1 99 ? 1.875 8.250 0.260 1.00 94.44 99 ILE A O 1
ATOM 740 N N . GLY A 1 100 ? 2.223 10.373 -0.366 1.00 86.88 100 GLY A N 1
ATOM 741 C CA . GLY A 1 100 ? 2.966 10.075 -1.599 1.00 86.88 100 GLY A CA 1
ATOM 742 C C . GLY A 1 100 ? 4.237 10.891 -1.732 1.00 86.88 100 GLY A C 1
ATOM 743 O O . GLY A 1 100 ? 4.263 12.008 -1.175 1.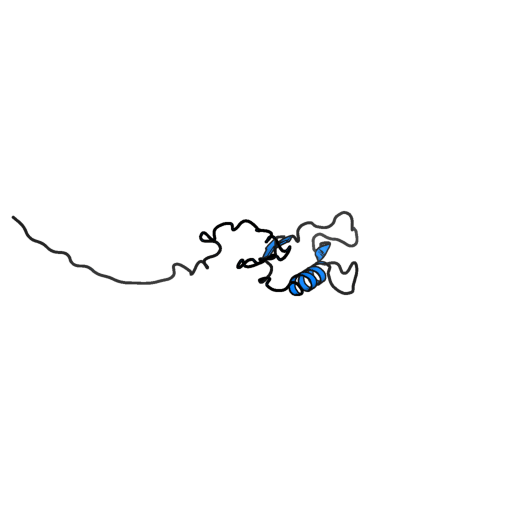00 86.88 100 GLY A O 1
#

Radius of gyration: 25.28 Å; Cα contacts (8 Å, |Δi|>4): 90; chains: 1; bounding box: 36×74×59 Å

Mean predicted aligned error: 15.41 Å

Nearest PDB structures (foldseek):
  2cu2-assembly1_A-2  TM=8.664E-01  e=4.088E-02  Thermus thermophilus HB8

Foldseek 3Di:
DDDDDDDDDDDDDDDPDPPDPPDDPPPPDPQDCPPVNDRDDPDQAEAEAEDDDQPPVPPPQTDPVQRQQNDQPPHPGRVVVVVLVVQVPDPRHDDYDYDD